Protein AF-U6F3T3-F1 (afdb_monomer)

Nearest PDB structures (foldseek):
  6zw4-assembly1_E  TM=9.189E-01  e=1.685E+00  Nostoc punctiforme
  6zvr-assembly1_C  TM=9.295E-01  e=1.793E+00  Nostoc punctiforme
  6zvr-assembly1_D  TM=9.094E-01  e=2.15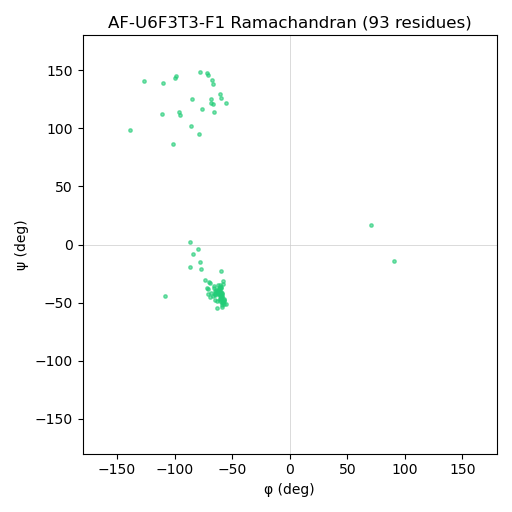8E+00  Nostoc punctiforme
  6cnn-assembly1_A  TM=8.078E-01  e=1.907E+00  Homo sapiens
  7o3w-assembly1_A  TM=8.086E-01  e=8.403E+00  Synechocystis sp. PCC 6803 substr. Kazusa

Secondary structure (DSSP, 8-state):
------TTTS---S----HHHHHHHHHHHHHHHHHHHHHHHHHHHHHHHHHHT-HHHHHHHHHHHHHHHHHHHHHHHH-TT----HHHHPPPP--

Solvent-accessible surface area (backbone atoms only — not comparable to full-atom values): 5635 Å² total; per-residue (Å²): 135,86,83,78,86,41,93,90,73,60,74,86,84,68,87,82,76,59,67,67,59,53,54,54,54,48,56,53,51,50,52,52,52,51,37,32,49,50,23,24,52,22,50,54,50,25,55,5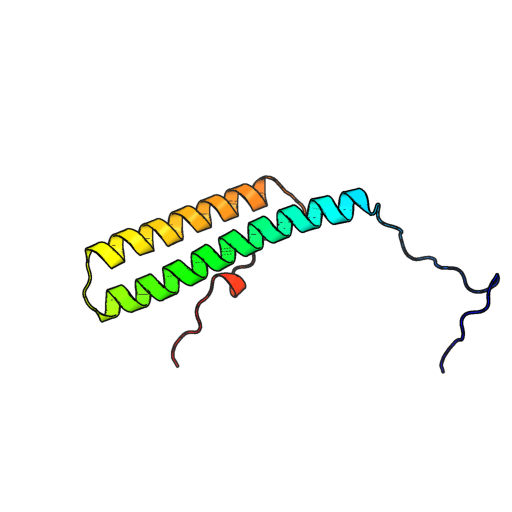0,19,60,76,69,68,36,63,67,47,34,54,53,23,51,52,46,28,52,56,31,51,53,51,49,53,49,56,33,72,78,31,86,94,47,75,88,61,62,78,59,39,54,70,87,76,83,126

Sequence (95 aa):
MLVPYIKGVSHNYFEKYDPKEAVAKMKIQEKQRYLERGVRKNKRKLQLAKRAGDADGISKYSAGVRGYQDKLRKIVKEHDFLARQYSREQIADKK

Foldseek 3Di:
DDDDDDPPPDDDPDDDDDPVVVVVVVVLVVVLLVLLVQLQVLVVQLVVCVVVVPPVSVVVSVVSNVVSVVVNVVSCVVDVVDDRDVVSNDDDDDD

Organism: NCBI:txid1226334

Radius of gyration: 21.18 Å; Cα contacts (8 Å, |Δi|>4): 55; chains: 1; bounding box: 48×45×49 Å

pLDDT: mean 93.04, std 9.7, range [38.81, 98.56]

Mean predicted aligned error: 5.71 Å

InterPro domains:
  IPR009319 Lactococcus phage , Structural protein [PF06152] (3-76)

Structure (mmCIF, N/CA/C/O backbone):
data_AF-U6F3T3-F1
#
_entry.id   AF-U6F3T3-F1
#
loop_
_atom_site.group_PDB
_atom_site.id
_atom_site.type_symbol
_atom_site.label_atom_id
_atom_site.label_alt_id
_atom_site.label_comp_id
_atom_site.label_asym_id
_atom_site.label_entity_id
_atom_site.label_seq_id
_atom_site.pdbx_PDB_ins_code
_atom_site.Cartn_x
_atom_site.Cartn_y
_atom_site.Cartn_z
_atom_site.occupancy
_atom_site.B_iso_or_equiv
_atom_site.auth_seq_id
_atom_site.auth_comp_id
_atom_site.auth_asym_id
_atom_site.auth_atom_id
_atom_site.pdbx_PDB_model_num
ATOM 1 N N . MET A 1 1 ? 21.209 -37.315 -12.685 1.00 64.12 1 MET A N 1
ATOM 2 C CA . MET A 1 1 ? 22.412 -37.085 -13.512 1.00 64.12 1 MET A CA 1
ATOM 3 C C . MET A 1 1 ? 22.705 -35.591 -13.488 1.00 64.12 1 MET A C 1
ATOM 5 O O . MET A 1 1 ? 21.833 -34.828 -13.880 1.00 64.12 1 MET A O 1
ATOM 9 N N . LEU A 1 2 ? 23.841 -35.163 -12.929 1.00 77.56 2 LEU A N 1
ATOM 10 C CA . LEU A 1 2 ? 24.252 -33.753 -12.940 1.00 77.56 2 LEU A CA 1
ATOM 11 C C . LEU A 1 2 ? 24.978 -33.492 -14.264 1.00 77.56 2 LEU A C 1
ATOM 13 O O . LEU A 1 2 ? 25.924 -34.214 -14.571 1.00 77.56 2 LEU A O 1
ATOM 17 N N . VAL A 1 3 ? 24.545 -32.504 -15.045 1.00 81.25 3 VAL A N 1
ATOM 18 C CA . VAL A 1 3 ? 25.242 -32.119 -16.282 1.00 81.25 3 VAL A CA 1
ATOM 19 C C . VAL A 1 3 ? 26.171 -30.949 -15.945 1.00 81.25 3 VAL A C 1
ATOM 21 O O . VAL A 1 3 ? 25.671 -29.883 -15.579 1.00 81.25 3 VAL A O 1
ATOM 24 N N . PRO A 1 4 ? 27.505 -31.126 -15.980 1.00 87.44 4 PRO A N 1
ATOM 25 C CA . PRO A 1 4 ? 28.437 -30.062 -15.628 1.00 87.44 4 PRO A CA 1
ATOM 26 C C . PRO A 1 4 ? 28.463 -28.970 -16.704 1.00 87.44 4 PRO A C 1
ATOM 28 O O . PRO A 1 4 ? 28.312 -29.240 -17.895 1.00 87.44 4 PRO A O 1
ATOM 31 N N . TYR A 1 5 ? 28.696 -27.725 -16.284 1.00 89.12 5 TYR A N 1
ATOM 32 C CA . TYR A 1 5 ? 28.928 -26.619 -17.210 1.00 89.12 5 TYR A CA 1
ATOM 33 C C . TYR A 1 5 ? 30.268 -26.809 -17.929 1.00 89.12 5 TYR A C 1
ATOM 35 O O . TYR A 1 5 ? 31.321 -26.865 -17.295 1.00 89.12 5 TYR A O 1
ATOM 43 N N . ILE A 1 6 ? 30.228 -26.858 -19.259 1.00 90.50 6 ILE A N 1
ATOM 44 C CA . ILE A 1 6 ? 31.414 -26.934 -20.116 1.00 90.50 6 ILE A CA 1
ATOM 45 C C . ILE A 1 6 ? 31.537 -25.605 -20.863 1.00 90.50 6 ILE A C 1
ATOM 47 O O . ILE A 1 6 ? 30.699 -25.280 -21.707 1.00 90.50 6 ILE A O 1
ATOM 51 N N . LYS A 1 7 ? 32.578 -24.824 -20.551 1.00 88.50 7 LYS A N 1
ATOM 52 C CA . LYS A 1 7 ? 32.847 -23.525 -21.189 1.00 88.50 7 LYS A CA 1
ATOM 53 C C . LYS A 1 7 ? 32.938 -23.701 -22.712 1.00 88.50 7 LYS A C 1
ATOM 55 O O . LYS A 1 7 ? 33.767 -24.465 -23.186 1.00 88.50 7 LYS A O 1
ATOM 60 N N . GLY A 1 8 ? 32.092 -22.996 -23.464 1.00 85.19 8 GLY A N 1
ATOM 61 C CA . GLY A 1 8 ? 32.057 -23.044 -24.935 1.00 85.19 8 GLY A CA 1
ATOM 62 C C . GLY A 1 8 ? 31.111 -24.089 -25.546 1.00 85.19 8 GLY A C 1
ATOM 63 O O . GLY A 1 8 ? 30.792 -23.973 -26.723 1.00 85.19 8 GLY A O 1
ATOM 64 N N . VAL A 1 9 ? 30.610 -25.057 -24.767 1.00 85.88 9 VAL A N 1
ATOM 65 C CA . VAL A 1 9 ? 29.579 -26.027 -25.207 1.00 85.88 9 VAL A CA 1
ATOM 66 C C . VAL A 1 9 ? 28.245 -25.731 -24.532 1.00 85.88 9 VAL A C 1
ATOM 68 O O . VAL A 1 9 ? 27.196 -25.699 -25.173 1.00 85.88 9 VAL A O 1
ATOM 71 N N . SER A 1 10 ? 28.283 -25.468 -23.227 1.00 85.50 10 SER A N 1
ATOM 72 C CA . SER A 1 10 ? 27.108 -25.100 -22.453 1.00 85.50 10 SER A CA 1
ATOM 73 C C . SER A 1 10 ? 26.736 -23.651 -22.748 1.00 85.50 10 SER A C 1
ATOM 75 O O . SER A 1 10 ? 27.489 -22.729 -22.432 1.00 85.50 10 SER A O 1
ATOM 77 N N . HIS A 1 11 ? 25.552 -23.451 -23.317 1.00 79.62 11 HIS A N 1
ATOM 78 C CA . HIS A 1 11 ? 25.025 -22.134 -23.654 1.00 79.62 11 HIS A CA 1
ATOM 79 C C . HIS A 1 11 ? 23.859 -21.778 -22.739 1.00 79.62 11 HIS A C 1
ATOM 81 O O . HIS A 1 11 ? 23.017 -22.614 -22.415 1.00 79.62 11 HIS A O 1
ATOM 87 N N . ASN A 1 12 ? 23.820 -20.518 -22.309 1.00 80.56 12 ASN A N 1
ATOM 88 C CA . ASN A 1 12 ? 22.685 -19.997 -21.570 1.00 80.56 12 ASN A CA 1
ATOM 89 C C . ASN A 1 12 ? 21.622 -19.506 -22.565 1.00 80.56 12 ASN A C 1
ATOM 91 O O . ASN A 1 12 ? 21.768 -18.421 -23.127 1.00 80.56 12 ASN A O 1
ATOM 95 N N . TYR A 1 13 ? 20.576 -20.308 -22.761 1.00 82.62 13 TYR A N 1
ATOM 96 C CA . TYR A 1 13 ? 19.418 -19.970 -23.594 1.00 82.62 13 TYR A CA 1
ATOM 97 C C . TYR A 1 13 ? 18.333 -19.185 -22.840 1.00 82.62 13 TYR A C 1
ATOM 99 O O . TYR A 1 13 ? 17.286 -18.897 -23.412 1.00 82.62 13 TYR A O 1
ATOM 107 N N . PHE A 1 14 ? 18.545 -18.855 -21.561 1.00 84.94 14 PHE A N 1
ATOM 108 C CA . PHE A 1 14 ? 17.581 -18.065 -20.803 1.00 84.94 14 PHE A CA 1
ATOM 109 C C . PHE A 1 14 ? 17.507 -16.636 -21.339 1.00 84.94 14 PHE A C 1
ATOM 111 O O . PHE A 1 14 ? 18.518 -16.014 -21.681 1.00 84.94 14 PHE A O 1
ATOM 118 N N . GLU A 1 15 ? 16.287 -16.108 -21.361 1.00 83.88 15 GLU A N 1
ATOM 119 C CA . GLU A 1 15 ? 16.019 -14.720 -21.701 1.00 83.88 15 GLU A CA 1
ATOM 120 C C . GLU A 1 15 ? 16.735 -13.789 -20.712 1.00 83.88 15 GLU A C 1
ATOM 122 O O . GLU A 1 15 ? 16.663 -13.957 -19.490 1.00 83.88 15 GLU A O 1
ATOM 127 N N . LYS A 1 16 ? 17.479 -12.819 -21.247 1.00 82.69 16 LYS A N 1
ATOM 128 C CA . LYS A 1 16 ? 18.237 -11.857 -20.446 1.00 82.69 16 LYS A CA 1
ATOM 129 C C . LYS A 1 16 ? 17.408 -10.590 -20.290 1.00 82.69 16 LYS A C 1
ATOM 131 O O . LYS A 1 16 ? 17.192 -9.875 -21.262 1.00 82.69 16 LYS A O 1
ATOM 136 N N . TYR A 1 17 ? 16.988 -10.300 -19.064 1.00 85.31 17 TYR A N 1
ATOM 137 C CA . TYR A 1 17 ? 16.315 -9.044 -18.734 1.00 85.31 17 TYR A CA 1
ATOM 138 C C . TYR A 1 17 ? 17.319 -7.898 -18.599 1.00 85.31 17 TYR A C 1
ATOM 140 O O . TYR A 1 17 ? 18.440 -8.109 -18.127 1.00 85.31 17 TYR A O 1
ATOM 148 N N . ASP A 1 18 ? 16.903 -6.679 -18.947 1.00 93.62 18 ASP A N 1
ATOM 149 C CA . ASP A 1 18 ? 17.698 -5.482 -18.676 1.00 93.62 18 ASP A CA 1
ATOM 150 C C . ASP A 1 18 ? 17.801 -5.245 -17.153 1.00 93.62 18 ASP A C 1
ATOM 152 O O . ASP A 1 18 ? 16.778 -5.057 -16.479 1.00 93.62 18 ASP A O 1
ATOM 156 N N . PRO A 1 19 ? 19.020 -5.218 -16.575 1.00 93.31 19 PRO A N 1
ATOM 157 C CA . PRO A 1 19 ? 19.196 -4.988 -15.146 1.00 93.31 19 PRO A CA 1
ATOM 158 C C . PRO A 1 19 ? 18.605 -3.659 -14.664 1.00 93.31 19 PRO A C 1
ATOM 160 O O . PRO A 1 19 ? 18.112 -3.581 -13.536 1.00 93.31 19 PRO A O 1
ATOM 163 N N . LYS A 1 20 ? 18.632 -2.603 -15.491 1.00 95.25 20 LYS A N 1
ATOM 164 C CA . LYS A 1 20 ? 18.107 -1.285 -15.093 1.00 95.25 20 LYS A CA 1
ATOM 165 C C . LYS A 1 20 ? 16.589 -1.319 -14.955 1.00 95.25 20 LYS A C 1
ATOM 167 O O . LYS A 1 20 ? 16.056 -0.839 -13.951 1.00 95.25 20 LYS A O 1
ATOM 172 N N . GLU A 1 21 ? 15.904 -1.933 -15.915 1.00 94.75 21 GLU A N 1
ATOM 173 C CA . GLU A 1 21 ? 14.462 -2.156 -15.851 1.00 94.75 21 GLU A CA 1
ATOM 174 C C . GLU A 1 21 ? 14.069 -3.016 -14.637 1.00 94.75 21 GLU A C 1
ATOM 176 O O . GLU A 1 21 ? 13.136 -2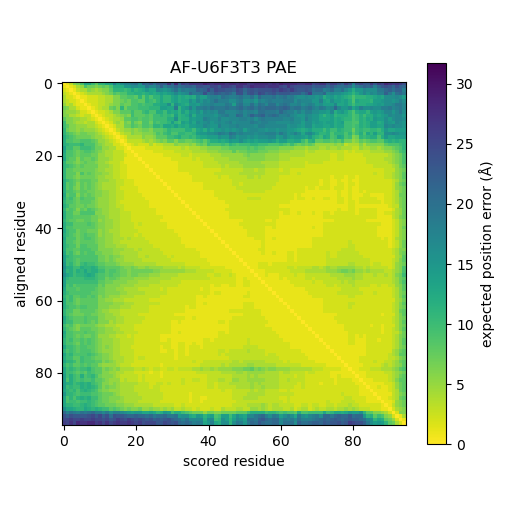.669 -13.905 1.00 94.75 21 GLU A O 1
ATOM 181 N N . ALA A 1 22 ? 14.815 -4.092 -14.362 1.00 93.81 22 ALA A N 1
ATOM 182 C CA . ALA A 1 22 ? 14.564 -4.963 -13.212 1.00 93.81 22 ALA A CA 1
ATOM 183 C C . ALA A 1 22 ? 14.630 -4.192 -11.881 1.00 93.81 22 ALA A C 1
ATOM 185 O O . ALA A 1 22 ? 13.731 -4.306 -11.040 1.00 93.81 22 ALA A O 1
ATOM 186 N N . VAL A 1 23 ? 15.646 -3.339 -11.709 1.00 96.94 23 VAL A N 1
ATOM 187 C CA . VAL A 1 23 ? 15.785 -2.477 -10.524 1.00 96.94 23 VAL A CA 1
ATOM 188 C C . VAL A 1 23 ? 14.642 -1.460 -10.433 1.00 96.94 23 VAL A C 1
ATOM 190 O O . VAL A 1 23 ? 14.131 -1.204 -9.339 1.00 96.94 23 VAL A O 1
ATOM 193 N N . ALA A 1 24 ? 14.205 -0.885 -11.556 1.00 96.62 24 ALA A N 1
ATOM 194 C CA . ALA A 1 24 ? 13.082 0.051 -11.575 1.00 96.62 24 ALA A CA 1
ATOM 195 C C . ALA A 1 24 ? 11.769 -0.623 -11.135 1.00 96.62 24 ALA A C 1
ATOM 197 O O . ALA A 1 24 ? 11.094 -0.124 -10.229 1.00 96.62 24 ALA A O 1
ATOM 198 N N . LYS A 1 25 ? 11.448 -1.797 -11.696 1.00 96.56 25 LYS A N 1
ATOM 199 C CA . LYS A 1 25 ? 10.269 -2.596 -11.319 1.00 96.56 25 LYS A CA 1
ATOM 200 C C . LYS A 1 25 ? 10.308 -3.012 -9.848 1.00 96.56 25 LYS A C 1
ATOM 202 O O . LYS A 1 25 ? 9.294 -2.907 -9.154 1.00 96.56 25 LYS A O 1
ATOM 207 N N . MET A 1 26 ? 11.479 -3.407 -9.341 1.00 96.81 26 MET A N 1
ATOM 208 C CA . MET A 1 26 ? 11.678 -3.752 -7.929 1.00 96.81 26 MET A CA 1
ATOM 209 C C . MET A 1 26 ? 11.286 -2.596 -6.998 1.00 96.81 26 MET A C 1
ATOM 211 O O . MET A 1 26 ? 10.503 -2.798 -6.070 1.00 96.81 26 MET A O 1
ATOM 215 N N . LYS A 1 27 ? 11.748 -1.368 -7.272 1.00 98.00 27 LYS A N 1
ATOM 216 C CA . LYS A 1 27 ? 11.416 -0.184 -6.453 1.00 98.00 27 LYS A CA 1
ATOM 217 C C . LYS A 1 27 ? 9.910 0.084 -6.392 1.00 98.00 27 LYS A C 1
ATOM 219 O O . LYS A 1 27 ? 9.386 0.506 -5.361 1.00 98.00 27 LYS A O 1
ATOM 224 N N . ILE A 1 28 ? 9.189 -0.159 -7.483 1.00 98.00 28 ILE A N 1
ATOM 225 C CA . ILE A 1 28 ? 7.731 0.008 -7.522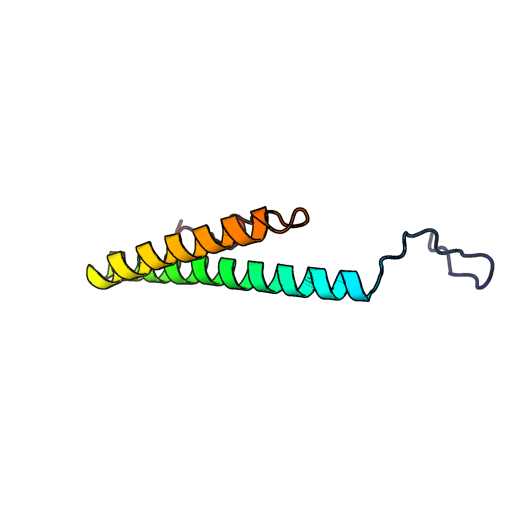 1.00 98.00 28 ILE A CA 1
ATOM 226 C C . ILE A 1 28 ? 7.048 -1.100 -6.700 1.00 98.00 28 ILE A C 1
ATOM 228 O O . ILE A 1 28 ? 6.165 -0.811 -5.888 1.00 98.00 28 ILE A O 1
ATOM 232 N N . GLN A 1 29 ? 7.499 -2.353 -6.815 1.00 97.62 29 GLN A N 1
ATOM 233 C CA . GLN A 1 29 ? 6.998 -3.445 -5.969 1.00 97.62 29 GLN A CA 1
ATOM 234 C C . GLN A 1 29 ? 7.233 -3.177 -4.476 1.00 97.62 29 GLN A C 1
ATOM 236 O O . GLN A 1 29 ? 6.382 -3.494 -3.643 1.00 97.62 29 GLN A O 1
ATOM 241 N N . GLU A 1 30 ? 8.361 -2.571 -4.107 1.00 97.94 30 GLU A N 1
ATOM 242 C CA . GLU A 1 30 ? 8.627 -2.164 -2.725 1.00 97.94 30 GLU A CA 1
ATOM 243 C C . GLU A 1 30 ? 7.627 -1.117 -2.224 1.00 97.94 30 GLU A C 1
ATOM 245 O O . GLU A 1 30 ? 7.121 -1.247 -1.101 1.00 97.94 30 GLU A O 1
ATOM 250 N N . LYS A 1 31 ? 7.272 -0.131 -3.062 1.00 98.12 31 LYS A N 1
ATOM 251 C CA . LYS A 1 31 ? 6.205 0.839 -2.761 1.00 98.12 31 LYS A CA 1
ATOM 252 C C . LYS A 1 31 ? 4.864 0.137 -2.545 1.00 98.12 31 LYS A C 1
ATOM 254 O O . LYS A 1 31 ? 4.189 0.424 -1.555 1.00 98.12 31 LYS A O 1
ATOM 259 N N . GLN A 1 32 ? 4.502 -0.828 -3.394 1.00 98.38 32 GLN A N 1
ATOM 260 C CA . GLN A 1 32 ? 3.294 -1.635 -3.193 1.00 98.38 32 GLN A CA 1
ATOM 261 C C . GLN A 1 32 ? 3.33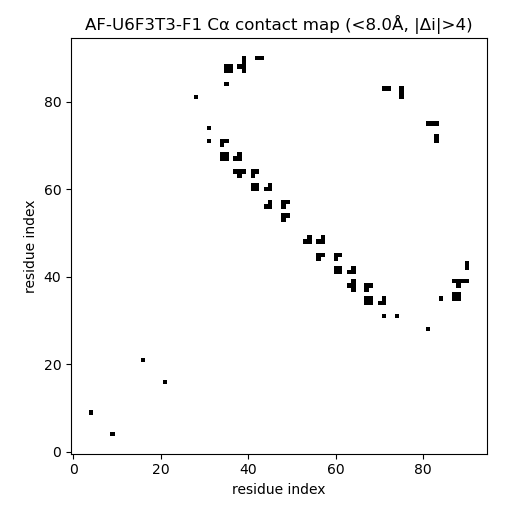2 -2.362 -1.836 1.00 98.38 32 GLN A C 1
ATOM 263 O O . GLN A 1 32 ? 2.395 -2.242 -1.045 1.00 98.38 32 GLN A O 1
ATOM 268 N N . ARG A 1 33 ? 4.438 -3.047 -1.507 1.00 98.00 33 ARG A N 1
ATOM 269 C CA . ARG A 1 33 ? 4.600 -3.764 -0.226 1.00 98.00 33 ARG A CA 1
ATOM 270 C C . ARG A 1 33 ? 4.499 -2.834 0.981 1.00 98.00 33 ARG A C 1
ATOM 272 O O . ARG A 1 33 ? 3.967 -3.225 2.020 1.00 98.00 33 ARG A O 1
ATOM 279 N N . TYR A 1 34 ? 5.012 -1.609 0.877 1.00 98.19 34 TYR A N 1
ATOM 280 C CA . TYR A 1 34 ? 4.856 -0.601 1.923 1.00 98.19 34 TYR A CA 1
ATOM 281 C C . TYR A 1 34 ? 3.377 -0.279 2.173 1.00 98.19 34 TYR A C 1
ATOM 283 O O . TYR A 1 34 ? 2.932 -0.292 3.325 1.00 98.19 34 TYR A O 1
ATOM 291 N N . LEU A 1 35 ? 2.602 -0.062 1.107 1.00 98.44 35 LEU A N 1
ATOM 292 C CA . LEU A 1 35 ? 1.173 0.219 1.220 1.00 98.44 35 LEU A CA 1
ATOM 293 C C . LEU A 1 35 ? 0.397 -0.977 1.799 1.00 98.44 35 LEU A C 1
ATOM 295 O O . LEU A 1 35 ? -0.422 -0.789 2.699 1.00 98.44 35 LEU A O 1
ATOM 299 N N . GLU A 1 36 ? 0.705 -2.205 1.366 1.00 98.25 36 GLU A N 1
ATOM 300 C CA . GLU A 1 36 ? 0.125 -3.453 1.901 1.00 98.25 36 GLU A CA 1
ATOM 301 C C . GLU A 1 36 ? 0.364 -3.586 3.415 1.00 98.25 36 GLU A C 1
ATOM 303 O O . GLU A 1 36 ? -0.567 -3.842 4.188 1.00 98.25 36 GLU A O 1
ATOM 308 N N . ARG A 1 37 ? 1.602 -3.335 3.870 1.00 98.00 37 ARG A N 1
ATOM 309 C CA . ARG A 1 37 ? 1.935 -3.305 5.305 1.00 98.00 37 ARG A CA 1
ATOM 310 C C . ARG A 1 37 ? 1.156 -2.219 6.045 1.00 98.00 37 ARG A C 1
ATOM 312 O O . ARG A 1 37 ? 0.724 -2.454 7.175 1.00 98.00 37 ARG A O 1
ATOM 319 N N . GLY A 1 38 ? 0.948 -1.060 5.418 1.00 98.12 38 GLY A N 1
ATOM 320 C CA . GLY A 1 38 ? 0.114 0.022 5.941 1.00 98.12 38 GLY A CA 1
ATOM 321 C C . GLY A 1 38 ? -1.334 -0.413 6.178 1.00 98.12 38 GLY A C 1
ATOM 322 O O . GLY A 1 38 ? -1.867 -0.196 7.270 1.00 98.12 38 GLY A O 1
ATOM 323 N N . VAL A 1 39 ? -1.944 -1.112 5.212 1.00 98.44 39 VAL A N 1
ATOM 324 C CA . VAL A 1 39 ? -3.289 -1.694 5.368 1.00 98.44 39 VAL A CA 1
ATOM 325 C C . VAL A 1 39 ? -3.325 -2.668 6.542 1.00 98.44 39 VAL A C 1
ATOM 327 O O . VAL A 1 39 ? -4.156 -2.519 7.441 1.00 98.44 39 VAL A O 1
ATOM 330 N N . ARG A 1 40 ? -2.401 -3.638 6.581 1.00 97.75 40 ARG A N 1
ATOM 331 C CA . ARG A 1 40 ? -2.347 -4.644 7.652 1.00 97.75 40 ARG A CA 1
ATOM 332 C C . ARG A 1 40 ? -2.169 -3.993 9.029 1.00 97.75 40 ARG A C 1
ATOM 334 O O . ARG A 1 40 ? -2.850 -4.374 9.981 1.00 97.75 40 ARG A O 1
ATOM 341 N N . LYS A 1 41 ? -1.299 -2.984 9.142 1.00 97.94 41 LYS A N 1
ATOM 342 C CA . LYS A 1 41 ? -1.075 -2.219 10.381 1.00 97.94 41 LYS A CA 1
ATOM 343 C C . LYS A 1 41 ? -2.353 -1.521 10.845 1.00 97.94 41 LYS A C 1
ATOM 345 O O . LYS A 1 41 ? -2.713 -1.653 12.012 1.00 97.94 41 LYS A O 1
ATOM 350 N N . ASN A 1 42 ? -3.052 -0.821 9.952 1.00 98.31 42 ASN A N 1
ATOM 351 C CA . ASN A 1 42 ? -4.299 -0.141 10.306 1.00 98.31 42 ASN A CA 1
ATOM 352 C C . ASN A 1 42 ? -5.412 -1.127 10.673 1.00 98.31 42 ASN A C 1
ATOM 354 O O . ASN A 1 42 ? -6.123 -0.876 11.638 1.00 98.31 42 ASN A O 1
ATOM 358 N N . LYS A 1 43 ? -5.516 -2.287 10.009 1.00 97.75 43 LYS A N 1
ATOM 359 C CA . LYS A 1 43 ? -6.463 -3.344 10.406 1.00 97.75 43 LYS A CA 1
ATOM 360 C C . LYS A 1 43 ? -6.198 -3.878 11.817 1.00 97.75 43 LYS A C 1
ATOM 362 O O . LYS A 1 43 ? -7.142 -4.020 12.588 1.00 97.75 43 LYS A O 1
ATOM 367 N N . ARG A 1 44 ? -4.931 -4.119 12.187 1.00 96.94 44 ARG A N 1
ATOM 368 C CA . ARG A 1 44 ? -4.566 -4.531 13.560 1.00 96.94 44 ARG A CA 1
ATOM 369 C C .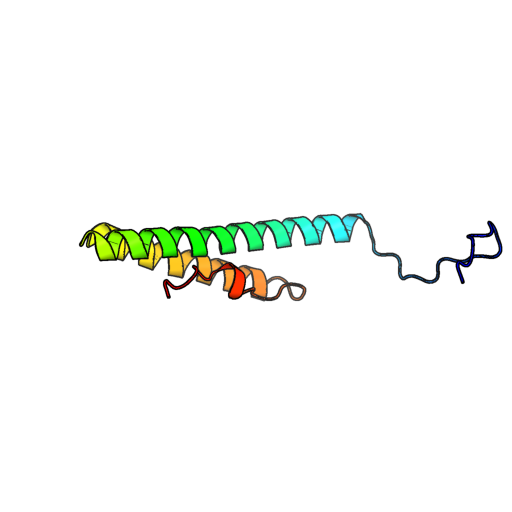 ARG A 1 44 ? -4.975 -3.478 14.590 1.00 96.94 44 ARG A C 1
ATOM 371 O O . ARG A 1 44 ? -5.585 -3.811 15.600 1.00 96.94 44 ARG A O 1
ATOM 378 N N . LYS A 1 45 ? -4.672 -2.205 14.319 1.00 97.50 45 LYS A N 1
ATOM 379 C CA . LYS A 1 45 ? -5.044 -1.091 15.203 1.00 97.50 45 LYS A CA 1
ATOM 380 C C . LYS A 1 45 ? -6.557 -0.908 15.304 1.00 97.50 45 LYS A C 1
ATOM 382 O O . LYS A 1 45 ? -7.063 -0.704 16.397 1.00 97.50 45 LYS A O 1
ATOM 387 N N . LEU A 1 46 ? -7.274 -1.055 14.192 1.00 97.94 46 LEU A N 1
ATOM 388 C CA . LEU A 1 46 ? -8.734 -1.035 14.158 1.00 97.94 46 LEU A CA 1
ATOM 389 C C . LEU A 1 46 ? -9.326 -2.151 15.028 1.00 97.94 46 LEU A C 1
ATOM 391 O O . LEU A 1 46 ? -10.259 -1.901 15.781 1.00 97.94 46 LEU A O 1
ATOM 395 N N . GLN A 1 47 ? -8.781 -3.369 14.957 1.00 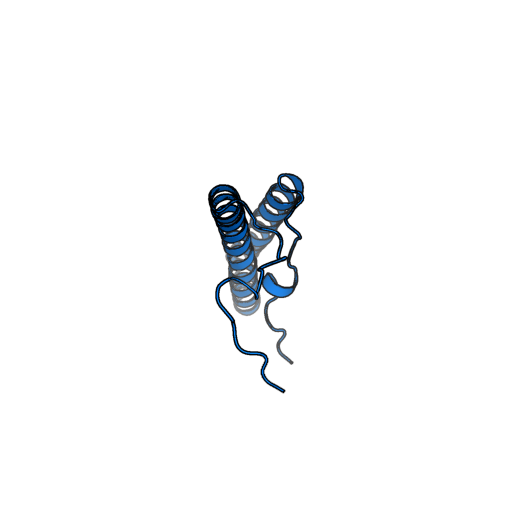96.56 47 GLN A N 1
ATOM 396 C CA . GLN A 1 47 ? -9.2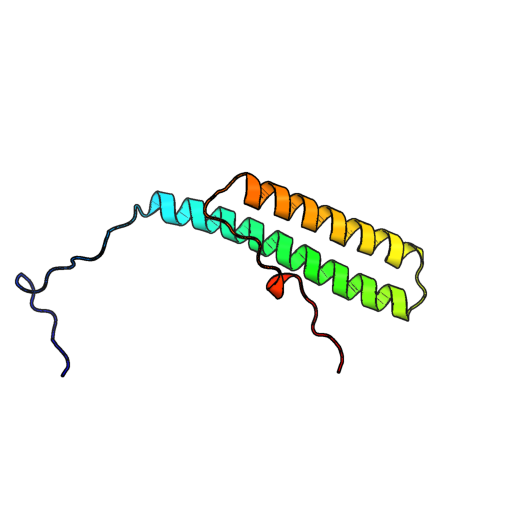25 -4.478 15.805 1.00 96.56 47 GLN A CA 1
ATOM 397 C C . GLN A 1 47 ? -8.985 -4.189 17.294 1.00 96.56 47 GLN A C 1
ATOM 399 O O . GLN A 1 47 ? -9.844 -4.500 18.115 1.00 96.56 47 GLN A O 1
ATOM 404 N N . LEU A 1 48 ? -7.845 -3.585 17.644 1.00 96.38 48 LEU A N 1
ATOM 405 C CA . LEU A 1 48 ? -7.550 -3.174 19.018 1.00 96.38 48 LEU A CA 1
ATOM 406 C C . LEU A 1 48 ? -8.506 -2.074 19.502 1.00 96.38 48 LEU A C 1
ATOM 408 O O . LEU A 1 48 ? -9.092 -2.226 20.566 1.00 96.38 48 LEU A O 1
ATOM 412 N N . ALA A 1 49 ? -8.722 -1.025 18.703 1.00 97.62 49 ALA A N 1
ATOM 413 C CA . ALA A 1 49 ? -9.635 0.070 19.033 1.00 97.62 49 ALA A CA 1
ATOM 414 C C . ALA A 1 49 ? -11.072 -0.431 19.248 1.00 97.62 49 ALA A C 1
ATOM 416 O O . ALA A 1 49 ? -11.714 -0.063 20.225 1.00 97.62 49 ALA A O 1
ATOM 417 N N . LYS A 1 50 ? -11.539 -1.367 18.406 1.00 96.62 50 LYS A N 1
ATOM 418 C CA . LYS A 1 50 ? -12.837 -2.041 18.585 1.00 96.62 50 LYS A CA 1
ATOM 419 C C . LYS A 1 50 ? -12.948 -2.780 19.917 1.00 96.62 50 LYS A C 1
ATOM 421 O O . LYS A 1 50 ? -13.996 -2.722 20.543 1.00 96.62 50 LYS A O 1
ATOM 426 N N . ARG A 1 51 ? -11.889 -3.472 20.350 1.00 96.00 51 ARG A N 1
ATOM 427 C CA . ARG A 1 51 ? -11.870 -4.167 21.650 1.00 96.00 51 ARG A CA 1
ATOM 428 C C . ARG A 1 51 ? -11.833 -3.201 22.831 1.00 96.00 51 ARG A C 1
ATOM 430 O O . ARG A 1 51 ? -12.365 -3.530 23.879 1.00 96.00 51 ARG A O 1
ATOM 437 N N . ALA A 1 52 ? -11.193 -2.049 22.657 1.00 96.88 52 ALA A N 1
ATOM 438 C CA . ALA A 1 52 ? -11.073 -1.020 23.683 1.00 96.88 52 ALA A CA 1
ATOM 439 C C . ALA A 1 52 ? -12.285 -0.070 23.753 1.00 96.88 52 ALA A C 1
ATOM 441 O O . ALA A 1 52 ? -12.342 0.749 24.661 1.00 96.88 52 ALA A O 1
ATOM 442 N N . GLY A 1 53 ? -13.226 -0.139 22.802 1.00 97.00 53 GLY A N 1
ATOM 443 C CA . GLY A 1 53 ? -14.347 0.807 22.717 1.00 97.00 53 GLY A CA 1
ATOM 444 C C . GLY A 1 53 ? -13.946 2.227 22.288 1.00 97.00 53 GLY A C 1
ATOM 445 O O . GLY A 1 53 ? -14.717 3.161 22.469 1.00 97.00 53 GLY A O 1
ATOM 446 N N . ASP A 1 54 ? -12.754 2.402 21.710 1.00 97.81 54 ASP A N 1
ATOM 447 C CA . ASP A 1 54 ? -12.215 3.700 21.285 1.00 97.81 54 ASP A CA 1
ATOM 448 C C . ASP A 1 54 ? -12.839 4.143 19.947 1.00 97.81 54 ASP A C 1
ATOM 450 O O . ASP A 1 54 ? -12.394 3.734 18.867 1.00 97.81 54 ASP A O 1
ATOM 454 N N . ALA A 1 55 ? -13.893 4.962 20.013 1.00 97.81 55 ALA A N 1
ATOM 455 C CA . ALA A 1 55 ? -14.638 5.439 18.846 1.00 97.81 55 ALA A CA 1
ATOM 456 C C . ALA A 1 55 ? -13.773 6.263 17.872 1.00 97.81 55 ALA A C 1
ATOM 458 O O . ALA A 1 55 ? -13.837 6.052 16.652 1.00 97.81 55 ALA A O 1
ATOM 459 N N . ASP A 1 56 ? -12.909 7.134 18.395 1.00 97.81 56 ASP A N 1
ATOM 460 C CA . ASP A 1 56 ? -12.007 7.962 17.591 1.00 97.81 56 ASP A CA 1
ATOM 461 C C . ASP A 1 56 ? -10.969 7.096 16.875 1.00 97.81 56 ASP A C 1
ATOM 463 O O . ASP A 1 56 ? -10.732 7.239 15.667 1.00 97.81 56 ASP A O 1
ATOM 467 N N . GLY A 1 57 ? -10.396 6.127 17.592 1.00 98.06 57 GLY A N 1
ATOM 468 C CA . GLY A 1 57 ? -9.500 5.126 17.030 1.00 98.06 57 GLY A CA 1
ATOM 469 C C . GLY A 1 57 ? -10.166 4.308 15.926 1.00 98.06 57 GLY A C 1
ATOM 470 O O . GLY A 1 57 ? -9.576 4.112 14.859 1.00 98.06 57 GLY A O 1
ATOM 471 N N . ILE A 1 58 ? -11.409 3.864 16.129 1.00 98.44 58 ILE A N 1
ATOM 472 C CA . ILE A 1 58 ? -12.170 3.119 15.117 1.00 98.44 58 ILE A CA 1
ATOM 473 C C . ILE A 1 58 ? -12.326 3.951 13.841 1.00 98.44 58 ILE A C 1
ATOM 475 O O . ILE A 1 58 ? -11.997 3.466 12.750 1.00 98.44 58 ILE A O 1
ATOM 479 N N . SER A 1 59 ? -12.772 5.202 13.966 1.00 98.31 59 SER A N 1
ATOM 480 C CA . SER A 1 59 ? -12.943 6.103 12.824 1.00 98.31 59 SER A CA 1
ATOM 481 C C . SER A 1 59 ? -11.617 6.309 12.085 1.00 98.31 59 SER A C 1
ATOM 483 O O . SER A 1 59 ? -11.496 5.975 10.897 1.00 98.31 59 SER A O 1
ATOM 485 N N . LYS A 1 60 ? -10.570 6.707 12.816 1.00 98.38 60 LYS A N 1
ATOM 486 C CA . LYS A 1 60 ? -9.228 6.982 12.289 1.00 98.38 60 LYS A CA 1
ATOM 487 C C . LYS A 1 60 ? -8.620 5.788 11.561 1.00 98.38 60 LYS A C 1
ATOM 489 O O . LYS A 1 60 ? -8.142 5.919 10.431 1.00 98.38 60 LYS A O 1
ATOM 494 N N . TYR A 1 61 ? -8.614 4.609 12.183 1.00 98.50 61 TYR A N 1
ATOM 495 C CA . TYR A 1 61 ? -7.986 3.431 11.586 1.00 98.50 61 TYR A CA 1
ATOM 496 C C . TYR A 1 61 ? -8.814 2.858 10.436 1.00 98.50 61 TYR A C 1
ATOM 498 O O . TYR A 1 61 ? -8.226 2.353 9.479 1.00 98.50 61 TYR A O 1
ATOM 506 N N . SER A 1 62 ? -10.145 2.991 10.462 1.00 98.06 62 SER A N 1
ATOM 507 C CA . SER A 1 62 ? -10.989 2.617 9.322 1.00 98.06 62 SER A CA 1
ATOM 508 C C . SER A 1 62 ? -10.722 3.503 8.097 1.00 98.06 62 SER A C 1
ATOM 510 O O . SER A 1 62 ? -10.557 2.985 6.991 1.00 98.06 62 SER A O 1
ATOM 512 N N . ALA A 1 63 ? -10.593 4.821 8.287 1.00 98.44 63 ALA A N 1
ATOM 513 C CA . ALA A 1 63 ? -10.206 5.756 7.234 1.00 98.44 63 ALA A CA 1
ATOM 514 C C . ALA A 1 63 ? -8.796 5.447 6.709 1.00 98.44 63 ALA A C 1
ATOM 516 O O . ALA A 1 63 ? -8.579 5.400 5.499 1.00 98.44 63 ALA A O 1
ATOM 517 N N . GLY A 1 64 ? -7.862 5.125 7.610 1.00 98.38 64 GLY A N 1
ATOM 518 C CA . GLY A 1 64 ? -6.521 4.669 7.253 1.00 98.38 64 GLY A CA 1
ATOM 519 C C . GLY A 1 64 ? -6.536 3.426 6.359 1.00 98.38 64 GLY A C 1
ATOM 520 O O . GLY A 1 64 ? -5.871 3.413 5.327 1.00 98.38 64 GLY A O 1
ATOM 521 N N . VAL A 1 65 ? -7.315 2.393 6.699 1.00 98.50 65 VAL A N 1
ATOM 522 C CA . VAL A 1 65 ? -7.455 1.200 5.842 1.00 98.50 65 VAL A CA 1
ATOM 523 C C . VAL A 1 65 ? -7.910 1.592 4.435 1.00 98.50 65 VAL A C 1
ATOM 525 O O . VAL A 1 65 ? -7.234 1.223 3.476 1.00 98.50 65 VAL A O 1
ATOM 528 N N . ARG A 1 66 ? -8.988 2.378 4.309 1.00 98.38 66 ARG A N 1
ATOM 529 C CA . ARG A 1 66 ? -9.520 2.813 3.005 1.00 98.38 66 ARG A CA 1
ATOM 530 C C . ARG A 1 66 ? -8.477 3.594 2.203 1.00 98.38 66 ARG A C 1
ATOM 532 O O . ARG A 1 66 ? -8.155 3.204 1.087 1.00 98.38 66 ARG A O 1
ATOM 539 N N . GLY A 1 67 ? -7.838 4.594 2.813 1.00 98.56 67 GLY A N 1
ATOM 540 C CA . GLY A 1 67 ? -6.853 5.435 2.129 1.00 98.56 67 GLY A CA 1
ATOM 541 C C . GLY A 1 67 ? -5.632 4.668 1.606 1.00 98.56 67 GLY A C 1
ATOM 542 O O . GLY A 1 67 ? -5.148 4.951 0.511 1.00 98.56 67 GLY A O 1
ATOM 543 N N . TYR A 1 68 ? -5.129 3.670 2.341 1.00 98.44 68 TYR A N 1
ATOM 544 C CA . TYR A 1 68 ? -4.049 2.812 1.835 1.00 98.44 68 TYR A CA 1
ATOM 545 C C . TYR A 1 68 ? -4.529 1.863 0.729 1.00 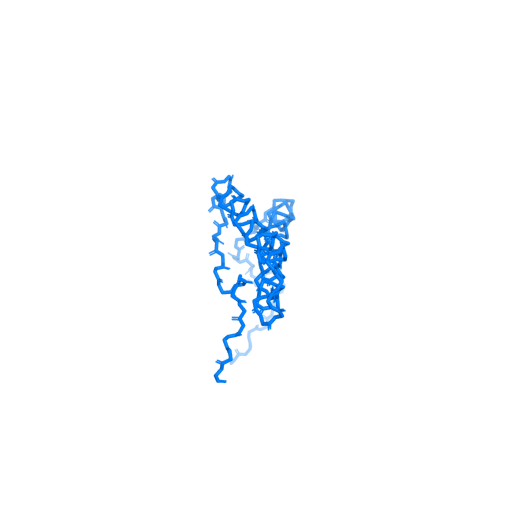98.44 68 TYR A C 1
ATOM 547 O O . TYR A 1 68 ? -3.798 1.640 -0.235 1.00 98.44 68 TYR A O 1
ATOM 555 N N . GLN A 1 69 ? -5.750 1.331 0.832 1.00 98.19 69 GLN A N 1
ATOM 556 C CA . GLN A 1 69 ? -6.336 0.493 -0.214 1.00 98.19 69 GLN A CA 1
ATOM 557 C C . GLN A 1 69 ? -6.584 1.270 -1.510 1.00 98.19 69 GLN A C 1
ATOM 559 O O . GLN A 1 69 ? -6.371 0.720 -2.587 1.00 98.19 69 GLN A O 1
ATOM 564 N N . ASP A 1 70 ? -6.968 2.540 -1.431 1.00 98.38 70 ASP A N 1
ATOM 565 C CA . ASP A 1 70 ? -7.148 3.390 -2.610 1.00 98.38 70 ASP A CA 1
ATOM 566 C C . ASP A 1 70 ? -5.809 3.686 -3.289 1.00 98.38 70 ASP A C 1
ATOM 568 O O . ASP A 1 70 ? -5.694 3.575 -4.510 1.00 98.38 70 ASP A O 1
ATOM 572 N N . LYS A 1 71 ? -4.757 3.962 -2.505 1.00 98.25 71 LYS A N 1
ATOM 573 C CA . LYS A 1 71 ? -3.383 4.077 -3.027 1.00 98.25 71 LYS A CA 1
ATOM 574 C C . LYS A 1 71 ? -2.912 2.777 -3.688 1.00 98.25 71 LYS A C 1
ATOM 576 O O . LYS A 1 71 ? -2.263 2.838 -4.726 1.00 98.25 71 LYS A O 1
ATOM 581 N N . LEU A 1 72 ? -3.269 1.614 -3.132 1.00 98.00 72 LEU A N 1
ATOM 582 C CA . LEU A 1 72 ? -2.973 0.311 -3.741 1.00 98.00 72 LEU A CA 1
ATOM 583 C C . LEU A 1 72 ? -3.692 0.108 -5.074 1.00 98.00 72 LEU A C 1
ATOM 585 O O . LEU A 1 72 ? -3.091 -0.389 -6.019 1.00 98.00 72 LEU A O 1
ATOM 589 N N . ARG A 1 73 ? -4.966 0.500 -5.176 1.00 97.75 73 ARG A N 1
ATOM 590 C CA . ARG A 1 73 ? -5.695 0.429 -6.451 1.00 97.75 73 ARG A CA 1
ATOM 591 C C . ARG A 1 73 ? -5.053 1.326 -7.507 1.00 97.75 73 ARG A C 1
ATOM 593 O O . ARG A 1 73 ? -4.939 0.901 -8.649 1.00 97.75 73 ARG A O 1
ATOM 600 N N . LYS A 1 74 ? -4.610 2.528 -7.122 1.00 98.06 74 LYS A N 1
ATOM 601 C CA . LYS A 1 74 ? -3.925 3.468 -8.022 1.00 98.06 74 LYS A CA 1
ATOM 602 C C . LYS A 1 74 ? -2.601 2.906 -8.541 1.00 98.06 74 LYS A C 1
ATOM 604 O O . LYS A 1 74 ? -2.463 2.766 -9.746 1.00 98.06 74 LYS A O 1
ATOM 609 N N . ILE A 1 75 ? -1.694 2.480 -7.655 1.00 97.44 75 ILE A N 1
ATOM 610 C CA . ILE A 1 75 ? -0.376 1.965 -8.077 1.00 97.44 75 ILE A CA 1
ATOM 611 C C . ILE A 1 75 ? -0.486 0.702 -8.943 1.00 97.44 75 ILE A C 1
ATOM 613 O O . ILE A 1 75 ? 0.302 0.524 -9.860 1.00 97.44 75 ILE A O 1
ATOM 617 N N . VAL A 1 76 ? -1.468 -0.168 -8.676 1.00 97.31 76 VAL A N 1
ATOM 618 C CA . VAL A 1 76 ? -1.714 -1.365 -9.499 1.00 97.31 76 VAL A CA 1
ATOM 619 C C . VAL A 1 76 ? -2.294 -0.984 -10.862 1.00 97.31 76 VAL A C 1
ATOM 621 O O . VAL A 1 76 ? -1.916 -1.575 -11.861 1.00 97.31 76 VAL A O 1
ATOM 624 N N . LYS A 1 77 ? -3.174 0.023 -10.925 1.00 97.62 77 LYS A N 1
ATOM 625 C CA . LYS A 1 77 ? -3.726 0.529 -12.190 1.00 97.62 77 LYS A CA 1
ATOM 626 C C . LYS A 1 77 ? -2.678 1.254 -13.046 1.00 97.62 77 LYS A C 1
ATOM 628 O O . LYS A 1 77 ? -2.779 1.231 -14.262 1.00 97.62 77 LYS A O 1
ATOM 633 N N . GLU A 1 78 ? -1.716 1.928 -12.421 1.00 97.69 78 GLU A N 1
ATOM 634 C CA . GLU A 1 78 ? -0.645 2.673 -13.103 1.00 97.69 78 GLU A CA 1
ATOM 635 C C . GLU A 1 78 ? 0.478 1.767 -13.639 1.00 97.69 78 GLU A C 1
ATOM 637 O O . GLU A 1 78 ? 1.306 2.215 -14.432 1.00 97.69 78 GLU A O 1
ATOM 642 N N . HIS A 1 79 ? 0.542 0.508 -13.194 1.00 97.00 79 HIS A N 1
ATOM 643 C CA . HIS A 1 79 ? 1.640 -0.402 -13.501 1.00 97.00 79 HIS A CA 1
ATOM 644 C C . HIS A 1 79 ? 1.132 -1.817 -13.807 1.00 97.00 79 HIS A C 1
ATOM 646 O O . HIS A 1 79 ? 0.950 -2.623 -12.897 1.00 97.00 79 HIS A O 1
ATOM 652 N N . ASP A 1 80 ? 1.008 -2.148 -15.093 1.00 95.56 80 ASP A N 1
ATOM 653 C CA . ASP A 1 80 ? 0.413 -3.407 -15.582 1.00 95.56 80 ASP A CA 1
ATOM 654 C C . ASP A 1 80 ? 1.119 -4.687 -15.100 1.00 95.56 80 ASP A C 1
ATOM 656 O O . ASP A 1 80 ? 0.520 -5.758 -15.037 1.00 95.56 80 ASP A O 1
ATOM 660 N N . PHE A 1 81 ? 2.397 -4.594 -14.721 1.00 95.25 81 PHE A N 1
ATOM 661 C CA . PHE A 1 81 ? 3.160 -5.724 -14.175 1.00 95.25 81 PHE A CA 1
ATOM 662 C C . PHE A 1 81 ? 2.868 -5.999 -12.689 1.00 95.25 81 PHE A C 1
ATOM 664 O O . PHE A 1 81 ? 3.434 -6.930 -12.107 1.00 95.25 81 PHE A O 1
ATOM 671 N N . LEU A 1 82 ? 2.041 -5.175 -12.040 1.00 97.00 82 LEU A N 1
ATOM 672 C CA . LEU A 1 82 ? 1.628 -5.363 -10.658 1.00 97.00 82 LEU A CA 1
ATOM 673 C C . LEU A 1 82 ? 0.244 -5.997 -10.575 1.00 97.00 82 LEU A C 1
ATOM 675 O O . LEU A 1 82 ? -0.681 -5.655 -11.299 1.00 97.00 82 LEU A O 1
ATOM 679 N N . ALA A 1 83 ? 0.081 -6.862 -9.578 1.00 96.00 83 ALA A N 1
ATOM 680 C CA . ALA A 1 83 ? -1.212 -7.380 -9.163 1.00 96.00 83 ALA A CA 1
ATOM 681 C C . ALA A 1 83 ? -1.400 -7.141 -7.665 1.00 96.00 83 ALA A C 1
ATOM 683 O O . ALA A 1 83 ? -0.464 -7.295 -6.869 1.00 96.00 83 ALA A O 1
ATOM 684 N N . ARG A 1 84 ? -2.623 -6.785 -7.265 1.00 95.19 84 ARG A N 1
ATOM 685 C CA . ARG A 1 84 ? -2.958 -6.533 -5.861 1.00 95.19 84 ARG A CA 1
ATOM 686 C C . ARG A 1 84 ? -2.916 -7.827 -5.043 1.00 95.19 84 ARG A C 1
ATOM 688 O O . ARG A 1 84 ? -3.623 -8.780 -5.349 1.00 95.19 84 ARG A O 1
ATOM 695 N N . GLN A 1 85 ? -2.137 -7.839 -3.960 1.00 95.50 85 GLN A N 1
ATOM 696 C CA . GLN A 1 85 ? -1.930 -9.027 -3.122 1.00 95.50 85 GLN A CA 1
ATOM 697 C C . GLN A 1 85 ? -2.777 -8.976 -1.841 1.00 95.50 85 GLN A C 1
ATOM 699 O O . GLN A 1 85 ? -2.315 -8.552 -0.779 1.00 95.50 85 GLN A O 1
ATOM 704 N N . TYR A 1 86 ? -4.026 -9.444 -1.910 1.00 94.12 86 TYR A N 1
ATOM 705 C CA . TYR A 1 86 ? -4.968 -9.382 -0.781 1.00 94.12 86 TYR A CA 1
ATOM 706 C C . TYR A 1 86 ? -4.504 -10.143 0.471 1.00 94.12 86 TYR A C 1
ATOM 708 O O . TYR A 1 86 ? -4.715 -9.671 1.591 1.00 94.12 86 TYR A O 1
ATOM 716 N N . SER A 1 87 ? -3.806 -11.269 0.303 1.00 94.69 87 SER A N 1
ATOM 717 C CA . SER A 1 87 ? -3.237 -12.059 1.409 1.00 94.69 87 SER A CA 1
ATOM 718 C C . SER A 1 87 ? -2.270 -11.243 2.282 1.00 94.69 87 SER A C 1
ATOM 720 O O . SER A 1 87 ? -2.187 -11.418 3.501 1.00 94.69 87 SER A O 1
ATOM 722 N N . ARG A 1 88 ? -1.573 -10.267 1.689 1.00 93.44 88 ARG A N 1
ATOM 723 C CA . ARG A 1 88 ? -0.641 -9.381 2.401 1.00 93.44 88 ARG A CA 1
ATOM 724 C C . ARG A 1 88 ? -1.343 -8.289 3.203 1.00 93.44 88 ARG A C 1
ATOM 726 O O . ARG A 1 88 ? -0.774 -7.781 4.166 1.00 93.44 88 ARG A O 1
ATOM 733 N N . GLU A 1 89 ? -2.589 -7.972 2.869 1.00 95.19 89 GLU A N 1
ATOM 734 C CA . GLU A 1 89 ? -3.424 -7.030 3.617 1.00 95.19 89 GLU A CA 1
ATOM 735 C C . GLU A 1 89 ? -4.180 -7.694 4.774 1.00 95.19 89 GLU A C 1
ATOM 737 O O . GLU A 1 89 ? -4.690 -6.993 5.651 1.00 95.19 89 GLU A O 1
ATOM 742 N N . GLN A 1 90 ? -4.340 -9.018 4.763 1.00 93.31 90 GLN A N 1
ATOM 743 C CA . GLN A 1 90 ? -5.083 -9.745 5.792 1.00 93.31 90 GLN A CA 1
ATOM 744 C C . GLN A 1 90 ? -4.321 -9.757 7.125 1.00 93.31 90 GLN A C 1
ATOM 746 O O . GLN A 1 90 ? -3.085 -9.758 7.170 1.00 93.31 90 GLN A O 1
ATOM 751 N N . ILE A 1 91 ? -5.080 -9.719 8.218 1.00 93.75 91 ILE A N 1
ATOM 752 C CA . ILE A 1 91 ? -4.616 -10.054 9.566 1.00 93.75 91 ILE A CA 1
ATOM 753 C C . ILE A 1 91 ? -5.071 -11.490 9.832 1.00 93.75 91 ILE A C 1
ATOM 755 O O . ILE A 1 91 ? -6.115 -11.874 9.317 1.00 93.75 91 ILE A O 1
ATOM 759 N N . ALA A 1 92 ? -4.289 -12.286 10.563 1.00 83.62 92 ALA A N 1
ATOM 760 C CA . ALA A 1 92 ? -4.734 -13.626 10.931 1.00 83.62 92 ALA A CA 1
ATOM 761 C C . ALA A 1 92 ? -6.025 -13.505 11.749 1.00 83.62 92 ALA A C 1
ATOM 763 O O . ALA A 1 92 ? -6.058 -12.752 12.730 1.00 83.62 92 ALA A O 1
ATOM 764 N N . ASP A 1 93 ? -7.069 -14.210 11.325 1.00 66.06 93 ASP A N 1
ATOM 765 C CA . ASP A 1 93 ? -8.268 -14.348 12.134 1.00 66.06 93 ASP A CA 1
ATOM 766 C C . ASP A 1 93 ? -7.916 -15.159 13.381 1.00 66.06 93 ASP A C 1
ATOM 768 O O . ASP A 1 93 ? -7.155 -16.131 13.324 1.00 66.06 93 ASP A O 1
ATOM 772 N N . LYS A 1 94 ? -8.434 -14.726 14.534 1.00 53.12 94 LYS A N 1
ATOM 773 C CA . LYS A 1 94 ? -8.447 -15.593 15.710 1.00 53.12 94 LYS A CA 1
ATOM 774 C C . LYS A 1 94 ? -9.390 -16.749 15.367 1.00 53.12 94 LYS A C 1
ATOM 776 O O . LYS A 1 94 ? -10.572 -16.490 15.155 1.00 53.12 94 LYS A O 1
ATOM 781 N N . LYS A 1 95 ? -8.850 -17.966 15.264 1.00 38.81 95 LYS A N 1
ATOM 782 C CA . LYS A 1 95 ? -9.640 -19.165 15.556 1.00 38.81 95 LYS A CA 1
ATOM 783 C C . LYS A 1 95 ? -10.066 -19.125 17.019 1.00 38.81 95 LYS A C 1
ATOM 785 O O . LYS A 1 95 ? -9.280 -18.573 17.828 1.00 38.81 95 LYS A O 1
#